Protein AF-A0A381FII9-F1 (afdb_monomer)

Secondary structure (DSSP, 8-state):
--TTT-TTTS-TT-----EEEEEEEEEETTEEEEEEEEE-----SSS------EEEEEEETTTEEEEEEEE----PPPPTT-----PPPHHHHHHHHHHPPPPBPGGG-

pLDDT: mean 72.33, std 15.03, range [46.91, 94.88]

Mean predicted aligned error: 9.49 Å

Solvent-accessible surface area (backbone atoms only — not comparable to full-atom values): 7030 Å² total; per-residue (Å²): 134,62,60,90,75,41,80,79,65,60,41,74,72,51,84,78,78,62,71,43,60,79,68,47,78,51,74,52,93,89,38,68,32,42,31,28,36,36,63,62,81,78,92,68,90,85,66,84,55,75,72,59,38,37,44,33,40,28,36,28,91,95,68,42,76,47,29,43,45,75,48,77,69,86,74,77,75,75,55,98,89,54,88,91,62,95,56,79,51,67,66,61,52,52,48,50,65,73,67,56,83,70,50,62,42,72,91,70,105

Structure (mmCIF, N/CA/C/O backbone):
data_AF-A0A381FII9-F1
#
_entry.id   AF-A0A381FII9-F1
#
loop_
_atom_site.group_PDB
_atom_site.id
_atom_site.type_symbol
_atom_site.label_atom_id
_atom_site.label_alt_id
_atom_site.label_comp_id
_atom_site.label_asym_id
_atom_site.label_entity_id
_atom_site.label_seq_id
_atom_site.pdbx_PDB_ins_code
_atom_site.Cartn_x
_atom_site.Cartn_y
_atom_site.Cartn_z
_atom_site.occupancy
_atom_site.B_iso_or_equiv
_atom_site.auth_seq_id
_atom_site.auth_comp_id
_atom_site.auth_asym_id
_atom_site.auth_atom_id
_atom_site.pdbx_PDB_model_num
ATOM 1 N N . MET A 1 1 ? 11.153 2.733 7.760 1.00 52.53 1 MET A N 1
ATOM 2 C CA . MET A 1 1 ? 12.253 2.950 6.793 1.00 52.53 1 MET A CA 1
ATOM 3 C C . MET A 1 1 ? 11.608 3.431 5.498 1.00 52.53 1 MET A C 1
ATOM 5 O O . MET A 1 1 ? 10.600 2.854 5.116 1.00 52.53 1 MET A O 1
ATOM 9 N N . ASP A 1 2 ? 12.081 4.518 4.888 1.00 61.81 2 ASP A N 1
ATOM 10 C CA . ASP A 1 2 ? 11.470 5.080 3.671 1.00 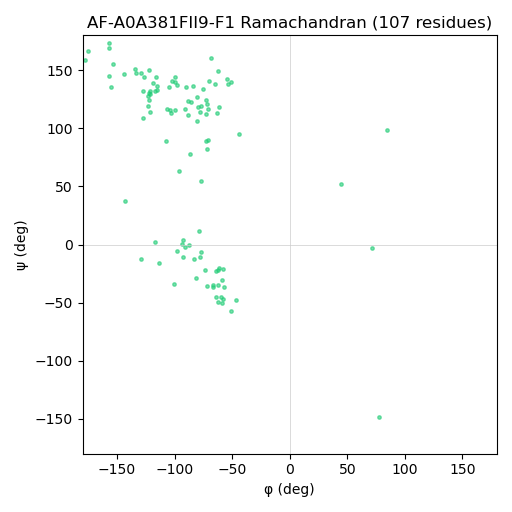61.81 2 ASP A CA 1
ATOM 11 C C . ASP A 1 2 ? 12.040 4.375 2.426 1.00 61.81 2 ASP A C 1
ATOM 13 O O . ASP A 1 2 ? 13.252 4.374 2.211 1.00 61.81 2 ASP A O 1
ATOM 17 N N . VAL A 1 3 ? 11.185 3.775 1.591 1.00 59.41 3 VAL A N 1
ATOM 18 C CA . VAL A 1 3 ? 11.612 3.115 0.338 1.00 59.41 3 VAL A CA 1
ATOM 19 C C . VAL A 1 3 ? 12.275 4.098 -0.635 1.00 59.41 3 VAL A C 1
ATOM 21 O O . VAL A 1 3 ? 13.072 3.708 -1.486 1.00 59.41 3 VAL A O 1
ATOM 24 N N . ARG A 1 4 ? 12.024 5.402 -0.468 1.00 61.72 4 ARG A N 1
ATOM 25 C CA . ARG A 1 4 ? 12.661 6.471 -1.235 1.00 61.72 4 ARG A CA 1
ATOM 26 C C . ARG A 1 4 ? 14.080 6.773 -0.780 1.00 61.72 4 ARG A C 1
ATOM 28 O O . ARG A 1 4 ? 14.720 7.557 -1.460 1.00 61.72 4 ARG A O 1
ATOM 35 N N . THR A 1 5 ? 14.618 6.209 0.300 1.00 61.72 5 THR A N 1
ATOM 36 C CA . THR A 1 5 ? 15.981 6.547 0.767 1.00 61.72 5 THR A CA 1
ATOM 37 C C . THR A 1 5 ? 16.986 5.399 0.665 1.00 61.72 5 THR A C 1
ATOM 39 O O . THR A 1 5 ? 18.186 5.660 0.661 1.00 61.72 5 THR A O 1
ATOM 42 N N . GLY A 1 6 ? 16.545 4.148 0.490 1.00 58.91 6 GLY A N 1
ATOM 43 C CA . GLY A 1 6 ? 17.443 2.998 0.316 1.00 58.91 6 GLY A CA 1
ATOM 44 C C . GLY A 1 6 ? 17.491 2.467 -1.121 1.00 58.91 6 GLY A C 1
ATOM 45 O O . GLY A 1 6 ? 16.501 1.952 -1.632 1.00 58.91 6 GLY A O 1
ATOM 46 N N . ASN A 1 7 ? 18.664 2.532 -1.763 1.00 53.78 7 ASN A N 1
ATOM 47 C CA . ASN A 1 7 ? 18.865 2.113 -3.162 1.00 53.78 7 ASN A CA 1
ATOM 48 C C . ASN A 1 7 ? 18.523 0.635 -3.440 1.00 53.78 7 ASN A C 1
ATOM 50 O O . ASN A 1 7 ? 18.077 0.316 -4.539 1.00 53.78 7 ASN A O 1
ATOM 54 N N . TYR A 1 8 ? 18.690 -0.258 -2.459 1.00 54.72 8 TYR A N 1
ATOM 55 C CA . TYR A 1 8 ? 18.369 -1.685 -2.609 1.00 54.72 8 TYR A CA 1
ATOM 56 C C . TYR A 1 8 ? 16.862 -1.986 -2.621 1.00 54.72 8 TYR A C 1
ATOM 58 O O . TYR A 1 8 ? 16.467 -3.011 -3.170 1.00 54.72 8 TYR A O 1
ATOM 66 N N . PHE A 1 9 ? 16.031 -1.096 -2.064 1.00 54.44 9 PHE A N 1
ATOM 67 C CA . PHE A 1 9 ? 14.582 -1.294 -1.920 1.00 54.44 9 PHE A CA 1
ATOM 68 C C . PHE A 1 9 ? 13.761 -0.721 -3.080 1.00 54.44 9 PHE A C 1
ATOM 70 O O . PHE A 1 9 ? 12.571 -0.993 -3.178 1.00 54.44 9 PHE A O 1
ATOM 77 N N . ARG A 1 10 ? 14.375 0.078 -3.964 1.00 57.06 10 ARG A N 1
ATOM 78 C CA . ARG A 1 10 ? 13.682 0.687 -5.114 1.00 57.06 10 ARG A CA 1
ATOM 79 C C . ARG A 1 10 ? 13.567 -0.243 -6.324 1.00 57.06 10 ARG A C 1
ATOM 81 O O . ARG A 1 10 ? 12.852 0.065 -7.276 1.00 57.06 10 ARG A O 1
ATOM 88 N N . ARG A 1 11 ? 14.302 -1.349 -6.309 1.00 58.25 11 ARG A N 1
ATOM 89 C CA . ARG A 1 11 ? 14.336 -2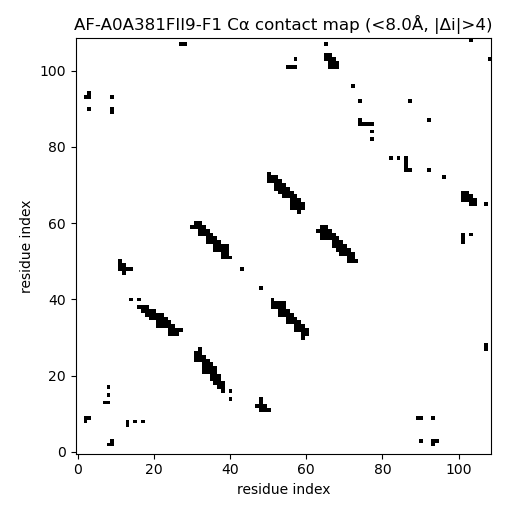.338 -7.381 1.00 58.25 11 ARG A CA 1
ATOM 90 C C . ARG A 1 11 ? 13.126 -3.258 -7.262 1.00 58.25 11 ARG A C 1
ATOM 92 O O . ARG A 1 11 ? 13.080 -4.081 -6.356 1.00 58.25 11 ARG A O 1
ATOM 99 N N . LEU A 1 12 ? 12.147 -3.089 -8.155 1.00 57.16 12 LEU A N 1
ATOM 100 C CA . LEU A 1 12 ? 10.933 -3.923 -8.208 1.00 57.16 12 LEU A CA 1
ATOM 101 C C . LEU A 1 12 ? 11.243 -5.401 -8.499 1.00 57.16 12 LEU A C 1
ATOM 103 O O . LEU A 1 12 ? 10.444 -6.270 -8.179 1.00 57.16 12 LEU A O 1
ATOM 107 N N . ASP A 1 13 ? 12.404 -5.670 -9.090 1.00 54.81 13 ASP A N 1
ATOM 108 C CA . ASP A 1 13 ? 12.960 -6.991 -9.374 1.00 54.81 13 ASP A CA 1
ATOM 109 C C . ASP A 1 13 ? 13.581 -7.675 -8.143 1.00 54.81 13 ASP A C 1
ATOM 111 O O . ASP A 1 13 ? 13.899 -8.861 -8.205 1.00 54.81 13 ASP A O 1
ATOM 115 N N . ASN A 1 14 ? 13.754 -6.958 -7.026 1.00 55.59 14 ASN A N 1
ATOM 116 C CA . ASN A 1 14 ? 14.378 -7.489 -5.821 1.00 55.59 14 ASN A CA 1
ATOM 117 C C . ASN A 1 14 ? 13.327 -7.903 -4.777 1.00 55.59 14 ASN A C 1
ATOM 119 O O . ASN A 1 14 ? 12.599 -7.075 -4.232 1.00 55.59 14 ASN A O 1
ATOM 123 N N . SER A 1 15 ? 13.277 -9.197 -4.470 1.00 47.84 15 SER A N 1
ATOM 124 C CA . SER A 1 15 ? 12.224 -9.876 -3.703 1.00 47.84 15 SER A CA 1
ATOM 125 C C . SER A 1 15 ? 12.292 -9.699 -2.180 1.00 47.84 15 SER A C 1
ATOM 127 O O . SER A 1 15 ? 11.561 -10.376 -1.453 1.00 47.84 15 SER A O 1
ATOM 129 N N . TYR A 1 16 ? 13.119 -8.783 -1.659 1.00 51.09 16 TYR A N 1
ATOM 130 C CA . TYR A 1 16 ? 13.126 -8.477 -0.227 1.00 51.09 16 TYR A CA 1
ATOM 131 C C . TYR A 1 16 ? 11.848 -7.727 0.152 1.00 51.09 16 TYR A C 1
ATOM 133 O O . TYR A 1 16 ? 11.769 -6.501 0.114 1.00 51.09 16 TYR A O 1
ATOM 141 N N . SER A 1 17 ? 10.842 -8.524 0.511 1.00 51.44 17 SER A N 1
ATOM 142 C CA . SER A 1 17 ? 9.498 -8.161 0.941 1.00 51.44 17 SER A CA 1
ATOM 143 C C . SER A 1 17 ? 9.509 -6.998 1.933 1.00 51.44 17 SER A C 1
ATOM 145 O O . SER A 1 17 ? 9.677 -7.185 3.141 1.00 51.44 17 SER A O 1
ATOM 147 N N . PHE A 1 18 ? 9.320 -5.788 1.414 1.00 57.19 18 PHE A N 1
ATOM 148 C CA . PHE A 1 18 ? 9.122 -4.598 2.222 1.00 57.19 18 PHE A CA 1
ATOM 149 C C . PHE A 1 18 ? 7.724 -4.667 2.832 1.00 57.19 18 PHE A C 1
ATOM 151 O O . PHE A 1 18 ? 6.721 -4.604 2.124 1.00 57.19 18 PHE A O 1
ATOM 158 N N . ARG A 1 19 ? 7.640 -4.830 4.151 1.00 54.03 19 ARG A N 1
ATOM 159 C CA . ARG A 1 19 ? 6.362 -4.855 4.867 1.00 54.03 19 ARG A CA 1
ATOM 160 C C . ARG A 1 19 ? 6.215 -3.562 5.650 1.00 54.03 19 ARG A C 1
ATOM 162 O O . ARG A 1 19 ? 6.639 -3.472 6.799 1.00 54.03 19 ARG A O 1
ATOM 169 N N . ASN A 1 20 ? 5.641 -2.541 5.022 1.00 61.06 20 ASN A N 1
ATOM 170 C CA . ASN A 1 20 ? 5.244 -1.329 5.731 1.00 61.06 20 ASN A CA 1
ATOM 171 C C . ASN A 1 20 ? 3.844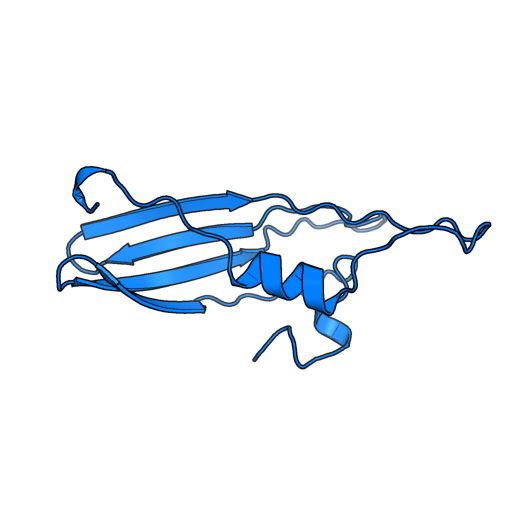 -1.517 6.287 1.00 61.06 20 ASN A C 1
ATOM 173 O O . ASN A 1 20 ? 2.873 -1.005 5.737 1.00 61.06 20 ASN A O 1
ATOM 177 N N . TYR A 1 21 ? 3.766 -2.251 7.398 1.00 67.50 21 TYR A N 1
ATOM 178 C CA . TYR A 1 21 ? 2.496 -2.505 8.057 1.00 67.50 21 TYR A CA 1
ATOM 179 C C . TYR A 1 21 ? 1.750 -1.187 8.292 1.00 67.50 21 TYR A C 1
ATOM 181 O O . TYR A 1 21 ? 0.707 -1.024 7.698 1.00 67.50 21 TYR A O 1
ATOM 189 N N . LEU A 1 22 ? 2.296 -0.182 8.985 1.00 80.56 22 LEU A N 1
ATOM 190 C CA . LEU A 1 22 ? 1.647 1.136 9.088 1.00 80.56 22 LEU A CA 1
ATOM 191 C C . LEU A 1 22 ? 2.321 2.164 8.172 1.00 80.56 22 LEU A C 1
ATOM 193 O O . LEU A 1 22 ? 3.465 2.552 8.409 1.00 80.56 22 LEU A O 1
ATOM 197 N N . SER A 1 23 ? 1.611 2.633 7.146 1.00 78.12 23 SER A N 1
ATOM 198 C CA . SER A 1 23 ? 2.158 3.568 6.160 1.00 78.12 23 SER A CA 1
ATOM 199 C C . SER A 1 23 ? 1.758 5.021 6.384 1.00 78.12 23 SER A C 1
ATOM 201 O O . SER A 1 23 ? 2.521 5.923 6.044 1.00 78.12 23 SER A O 1
ATOM 203 N N . LYS A 1 24 ? 0.544 5.269 6.888 1.00 85.69 24 LYS A N 1
ATOM 204 C CA . LYS A 1 24 ? 0.012 6.625 7.071 1.00 85.69 24 LYS A CA 1
ATOM 205 C C . LYS A 1 24 ? -1.083 6.646 8.130 1.00 85.69 24 LYS A C 1
A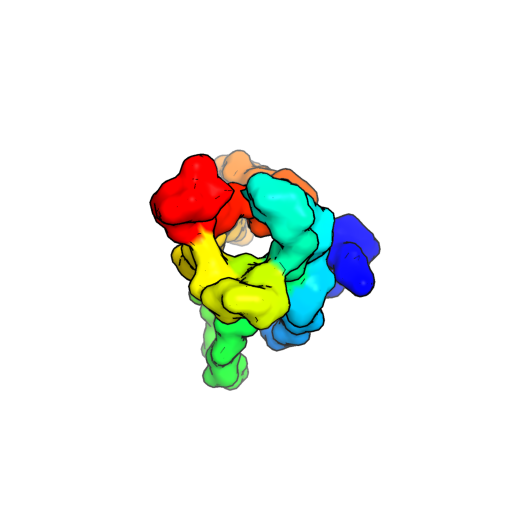TOM 207 O O . LYS A 1 24 ? -1.899 5.733 8.201 1.00 85.69 24 LYS A O 1
ATOM 212 N N . GLU A 1 25 ? -1.141 7.732 8.888 1.00 90.88 25 GLU A N 1
ATOM 213 C CA . GLU A 1 25 ? -2.259 8.048 9.777 1.00 90.88 25 GLU A CA 1
ATOM 214 C C . GLU A 1 25 ? -2.942 9.327 9.293 1.00 90.88 25 GLU A C 1
ATOM 216 O O . GLU A 1 25 ? -2.272 10.294 8.924 1.00 90.88 25 GLU A O 1
ATOM 221 N N . PHE A 1 26 ? -4.273 9.340 9.270 1.00 90.69 26 PHE A N 1
ATOM 222 C CA . PHE A 1 26 ? -5.049 10.532 8.923 1.00 90.69 26 PHE A CA 1
ATOM 223 C C . PHE A 1 26 ? -6.464 10.470 9.505 1.00 90.69 26 PHE A C 1
ATOM 225 O O . PHE A 1 26 ? -6.859 9.469 10.093 1.00 90.69 26 PHE A O 1
ATOM 232 N N . PHE A 1 27 ? -7.235 11.551 9.370 1.00 91.19 27 PHE A N 1
ATOM 233 C CA . PHE A 1 27 ? -8.597 11.624 9.899 1.00 91.19 27 PHE A CA 1
ATOM 234 C C . PHE A 1 27 ? -9.653 11.500 8.797 1.00 91.19 27 PHE A C 1
ATOM 236 O O . PHE A 1 27 ? -9.572 12.180 7.776 1.00 91.19 27 PHE A O 1
ATOM 243 N N . ILE A 1 28 ? -10.687 10.691 9.047 1.00 89.44 28 ILE A N 1
ATOM 244 C CA . ILE A 1 28 ? -11.910 10.603 8.234 1.00 89.44 28 ILE A CA 1
ATOM 245 C C . ILE A 1 28 ? -13.106 10.935 9.119 1.00 89.44 28 ILE A C 1
ATOM 247 O O . ILE A 1 28 ? -13.428 10.189 10.048 1.00 89.44 28 ILE A O 1
ATOM 251 N N . LYS A 1 29 ? -13.782 12.058 8.837 1.00 85.56 29 LYS A N 1
ATOM 252 C CA . LYS A 1 29 ? -14.971 12.521 9.58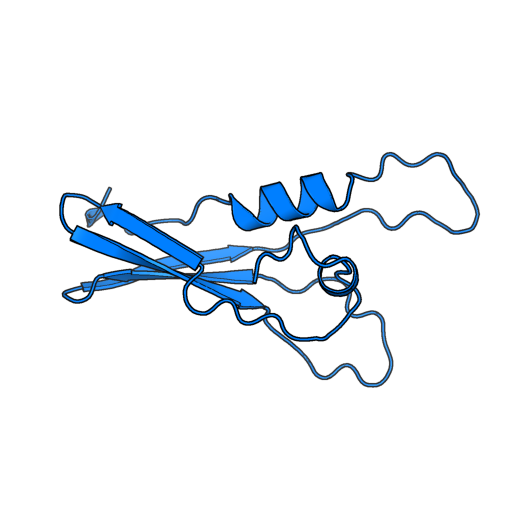1 1.00 85.56 29 LYS A CA 1
ATOM 253 C C . LYS A 1 29 ? -14.788 12.401 11.108 1.00 85.56 29 LYS A C 1
ATOM 255 O O . LYS A 1 29 ? -15.606 11.790 11.789 1.00 85.56 29 LYS A O 1
ATOM 260 N N . LYS A 1 30 ? -13.678 12.951 11.624 1.00 88.50 30 LYS A N 1
ATOM 261 C CA . LYS A 1 30 ? -13.233 12.927 13.040 1.00 88.50 30 LYS A CA 1
ATOM 262 C C . LYS A 1 30 ? -12.724 11.585 13.589 1.00 88.50 30 LYS A C 1
ATOM 264 O O . LYS A 1 30 ? -12.251 11.553 14.717 1.00 88.50 30 LYS A O 1
ATOM 269 N N . ASN A 1 31 ? -12.756 10.504 12.816 1.00 91.38 31 ASN A N 1
ATOM 270 C CA . ASN A 1 31 ? -12.181 9.222 13.225 1.00 91.38 31 ASN A CA 1
ATOM 271 C C . ASN A 1 31 ? -10.726 9.151 12.784 1.00 91.38 31 ASN A C 1
ATOM 273 O O . ASN A 1 31 ? -10.419 9.485 11.637 1.00 91.38 31 ASN A O 1
ATOM 277 N N . LYS A 1 32 ? -9.846 8.685 13.669 1.00 94.88 32 LYS A N 1
ATOM 278 C CA . LYS A 1 32 ? -8.468 8.377 13.301 1.00 94.88 32 LYS A CA 1
ATOM 279 C C . LYS A 1 32 ? -8.455 7.093 12.466 1.00 94.88 32 LYS A C 1
ATOM 281 O O . LYS A 1 32 ? -8.999 6.073 12.885 1.00 94.88 32 LYS A O 1
ATOM 286 N N . ALA A 1 33 ? -7.878 7.179 11.277 1.00 93.38 33 ALA A N 1
ATOM 287 C CA . ALA A 1 33 ? -7.765 6.100 10.315 1.00 93.38 33 ALA A CA 1
ATOM 288 C C . ALA A 1 33 ? -6.291 5.758 10.088 1.00 93.38 33 ALA A C 1
ATOM 290 O O . ALA A 1 33 ? -5.417 6.632 10.078 1.00 93.38 33 ALA A O 1
ATOM 291 N N . TYR A 1 34 ? -6.039 4.471 9.896 1.00 92.44 34 TYR A N 1
ATOM 292 C CA . TYR A 1 34 ? -4.712 3.890 9.795 1.00 92.44 34 TYR A CA 1
ATOM 293 C C . TYR A 1 34 ? -4.608 3.169 8.463 1.00 92.44 34 TYR A C 1
ATOM 295 O O . TYR A 1 34 ? -5.394 2.266 8.174 1.00 92.44 34 TYR A O 1
ATOM 303 N N . GLN A 1 35 ? -3.671 3.608 7.638 1.00 89.19 35 GLN A N 1
ATOM 304 C CA . GLN A 1 35 ? -3.406 3.027 6.337 1.00 89.19 35 GLN A CA 1
ATOM 305 C C . GLN A 1 35 ? -2.236 2.068 6.431 1.00 89.19 35 GLN A C 1
ATOM 307 O O . GLN A 1 35 ? -1.198 2.389 7.014 1.00 89.19 35 GLN A O 1
ATOM 312 N N . PHE A 1 36 ? -2.403 0.934 5.778 1.00 86.38 36 PHE A N 1
ATOM 313 C CA . PHE A 1 36 ? -1.437 -0.137 5.728 1.00 86.38 36 PHE A CA 1
ATOM 314 C C . PHE A 1 36 ? -1.210 -0.523 4.277 1.00 86.38 36 PHE A C 1
ATOM 316 O O . PHE A 1 36 ? -2.140 -0.451 3.466 1.00 86.38 36 PHE A O 1
ATOM 323 N N . TRP A 1 37 ? 0.007 -0.952 3.949 1.00 82.50 37 TRP A N 1
ATOM 324 C CA . TRP A 1 37 ? 0.236 -1.625 2.681 1.00 82.50 37 TRP A CA 1
ATOM 325 C C . TRP A 1 37 ? 1.266 -2.741 2.775 1.00 82.50 37 TRP A C 1
ATOM 327 O O . TRP A 1 37 ? 2.237 -2.672 3.526 1.00 82.50 37 TRP A O 1
ATOM 337 N N . THR A 1 38 ? 1.060 -3.783 1.981 1.00 73.69 38 THR A N 1
ATOM 338 C CA . THR A 1 38 ? 2.014 -4.880 1.843 1.00 73.69 38 THR A CA 1
ATOM 339 C C . THR A 1 38 ? 2.214 -5.212 0.375 1.00 73.69 38 THR A C 1
ATOM 341 O O . THR A 1 38 ? 1.305 -5.076 -0.440 1.00 73.69 38 THR A O 1
ATOM 344 N N . PHE A 1 39 ? 3.426 -5.641 0.040 1.00 69.69 39 PHE A N 1
ATOM 345 C CA . PHE A 1 39 ? 3.653 -6.331 -1.219 1.00 69.69 39 PHE A CA 1
ATOM 346 C C . PHE A 1 39 ? 3.109 -7.750 -1.116 1.00 69.69 39 PHE A C 1
ATOM 348 O O . PHE A 1 39 ? 3.394 -8.448 -0.138 1.00 69.69 39 PHE A O 1
ATOM 355 N N . ASP A 1 40 ? 2.375 -8.175 -2.138 1.00 60.22 40 ASP A N 1
ATOM 356 C CA . ASP A 1 40 ? 2.051 -9.582 -2.330 1.00 60.22 40 ASP A CA 1
ATOM 357 C C . ASP A 1 40 ? 3.277 -10.298 -2.928 1.00 60.22 40 ASP A C 1
ATOM 359 O O . ASP A 1 40 ? 3.728 -9.996 -4.035 1.00 60.22 40 ASP A O 1
ATOM 363 N N . GLY A 1 41 ? 3.878 -11.222 -2.180 1.00 54.34 41 GLY 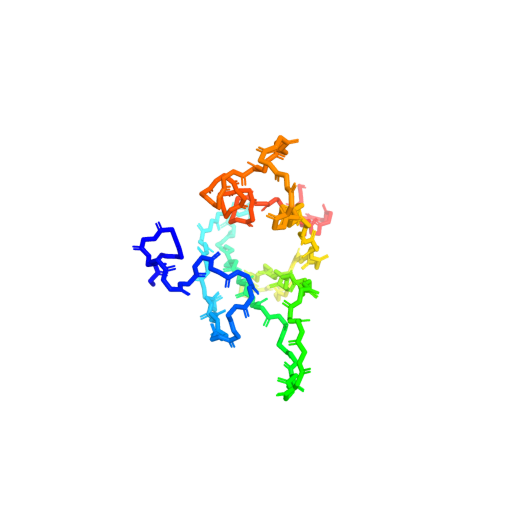A N 1
ATOM 364 C CA . GLY A 1 41 ? 5.096 -11.929 -2.583 1.00 54.34 41 GLY A CA 1
ATOM 365 C C . GLY A 1 41 ? 4.789 -13.338 -3.082 1.00 54.34 41 GLY A C 1
ATOM 366 O O . GLY A 1 41 ? 3.976 -14.031 -2.486 1.00 54.34 41 GLY A O 1
ATOM 367 N N . TRP A 1 42 ? 5.471 -13.809 -4.134 1.00 50.16 42 TRP A N 1
ATOM 368 C CA . TRP A 1 42 ? 5.502 -15.244 -4.459 1.00 50.16 42 TRP A CA 1
ATOM 369 C C . TRP A 1 42 ? 6.942 -15.723 -4.475 1.00 50.16 42 TRP A C 1
ATOM 371 O O . TRP A 1 42 ? 7.868 -14.991 -4.818 1.00 50.16 42 TRP A O 1
ATOM 381 N N . TRP A 1 43 ? 7.077 -16.995 -4.133 1.00 48.25 43 TRP A N 1
ATOM 382 C CA . TRP A 1 43 ? 8.298 -17.772 -4.202 1.00 48.25 43 TRP A CA 1
ATOM 383 C C . TRP A 1 43 ? 8.645 -18.062 -5.666 1.00 48.25 43 TRP A C 1
ATOM 385 O O . TRP A 1 43 ? 8.310 -19.119 -6.192 1.00 48.25 43 TRP A O 1
ATOM 395 N N . ALA A 1 44 ? 9.276 -17.110 -6.351 1.00 51.12 44 ALA A N 1
ATOM 396 C CA . ALA A 1 44 ? 9.914 -17.382 -7.633 1.00 51.12 44 ALA A CA 1
ATOM 397 C C . ALA A 1 44 ? 11.353 -17.839 -7.366 1.00 51.12 44 ALA A C 1
ATOM 399 O O . ALA A 1 44 ? 12.167 -17.057 -6.882 1.00 51.12 44 ALA A O 1
ATOM 400 N N . ILE A 1 45 ? 11.642 -19.112 -7.642 1.00 50.03 45 ILE A N 1
ATOM 401 C CA . ILE A 1 45 ? 12.989 -19.683 -7.497 1.00 50.03 45 ILE A CA 1
ATOM 402 C C . ILE A 1 45 ? 13.856 -19.343 -8.729 1.00 50.03 45 ILE A C 1
ATOM 404 O O . ILE A 1 45 ? 15.046 -19.113 -8.561 1.00 50.03 45 ILE A O 1
ATOM 408 N N . ASP A 1 46 ? 13.259 -19.170 -9.925 1.00 47.09 46 ASP A N 1
ATOM 409 C CA . ASP A 1 46 ? 14.005 -19.105 -11.201 1.00 47.09 46 ASP A CA 1
ATOM 410 C C . ASP A 1 46 ? 13.453 -18.105 -12.254 1.00 47.09 46 ASP A C 1
ATOM 412 O O . ASP A 1 46 ? 13.446 -18.397 -13.451 1.00 47.09 46 ASP A O 1
ATOM 416 N N . GLY A 1 47 ? 12.944 -16.923 -11.877 1.00 49.28 47 GLY A N 1
ATOM 417 C CA . GLY A 1 47 ? 12.344 -16.018 -12.875 1.00 49.28 47 GLY A CA 1
ATOM 418 C C . GLY A 1 47 ? 12.276 -14.536 -12.520 1.00 49.28 47 GLY A C 1
ATOM 419 O O . GLY A 1 47 ? 12.501 -14.131 -11.381 1.00 49.28 47 GLY A O 1
ATOM 420 N N . TYR A 1 48 ? 11.939 -13.720 -13.527 1.00 46.91 48 TYR A N 1
ATOM 421 C CA . TYR A 1 48 ? 11.673 -12.291 -13.368 1.00 46.91 48 TYR A CA 1
ATOM 422 C C . TYR A 1 48 ? 10.448 -12.082 -12.471 1.00 46.91 48 TYR A C 1
ATOM 424 O O . TYR A 1 48 ? 9.324 -12.390 -12.861 1.00 46.91 48 TYR A O 1
ATOM 432 N N . SER A 1 49 ? 10.664 -11.521 -11.281 1.00 51.94 49 SER A N 1
ATOM 433 C CA . SER A 1 49 ? 9.599 -11.060 -10.384 1.00 51.94 49 SER A CA 1
ATOM 434 C C . SER A 1 49 ? 9.038 -9.720 -10.874 1.00 51.94 49 SER A C 1
ATOM 436 O O . SER A 1 49 ? 9.055 -8.719 -10.164 1.00 51.94 49 SER A O 1
ATOM 438 N N . GLU A 1 50 ? 8.600 -9.665 -12.130 1.00 49.47 50 GLU A N 1
ATOM 439 C CA . GLU A 1 50 ? 8.013 -8.462 -12.706 1.00 49.47 50 GLU A CA 1
ATOM 440 C C . GLU A 1 50 ? 6.497 -8.518 -12.485 1.00 49.47 50 GLU A C 1
ATOM 442 O O . GLU A 1 50 ? 5.810 -9.400 -12.993 1.00 49.47 50 GLU A O 1
ATOM 447 N N . HIS A 1 51 ? 6.010 -7.551 -11.701 1.00 54.38 51 HIS A N 1
ATOM 448 C CA . HIS A 1 51 ? 4.607 -7.263 -11.375 1.00 54.38 51 HIS A CA 1
ATOM 449 C C . HIS A 1 51 ? 4.004 -8.065 -10.217 1.00 54.38 51 HIS A C 1
ATOM 451 O O . HIS A 1 51 ? 3.447 -9.149 -10.390 1.00 54.38 51 HIS A O 1
ATOM 457 N N . ARG A 1 52 ? 3.972 -7.433 -9.038 1.00 62.72 52 ARG A N 1
ATOM 458 C CA . ARG A 1 52 ? 2.955 -7.722 -8.024 1.00 62.72 52 ARG A CA 1
ATOM 459 C C . ARG A 1 52 ? 2.244 -6.471 -7.577 1.00 62.72 52 ARG A C 1
ATOM 461 O O . ARG A 1 52 ? 2.842 -5.397 -7.511 1.00 62.72 52 ARG A O 1
ATOM 468 N N . GLY A 1 53 ? 0.954 -6.661 -7.321 1.00 62.34 53 GLY A N 1
ATOM 469 C CA . GLY A 1 53 ? 0.094 -5.626 -6.803 1.00 62.34 53 GLY A CA 1
ATOM 470 C C . GLY A 1 53 ? 0.464 -5.258 -5.371 1.00 62.34 53 GLY A C 1
ATOM 471 O O . GLY A 1 53 ? 1.160 -5.997 -4.667 1.00 62.34 53 GLY A O 1
ATOM 472 N N . ILE A 1 54 ? 0.021 -4.082 -4.958 1.00 74.31 54 ILE A N 1
ATOM 473 C CA . ILE A 1 54 ? 0.156 -3.610 -3.586 1.00 74.31 54 ILE A CA 1
ATOM 474 C C . ILE A 1 54 ? -1.208 -3.737 -2.936 1.00 74.31 54 ILE A C 1
ATOM 476 O O . ILE A 1 54 ? -2.144 -3.045 -3.337 1.00 74.31 54 ILE A O 1
ATOM 480 N N . ASP A 1 55 ? -1.298 -4.592 -1.922 1.00 76.94 55 ASP A N 1
ATOM 481 C CA . ASP A 1 55 ? -2.447 -4.623 -1.033 1.00 76.94 55 ASP A CA 1
ATOM 482 C C . ASP A 1 55 ? -2.402 -3.375 -0.168 1.00 76.94 55 ASP A C 1
ATOM 484 O O . ASP A 1 55 ? -1.474 -3.193 0.624 1.00 76.94 55 ASP A O 1
ATOM 488 N N . ARG A 1 56 ? -3.407 -2.516 -0.299 1.00 86.31 56 ARG A N 1
ATOM 489 C CA . ARG A 1 56 ? -3.608 -1.374 0.587 1.00 86.31 56 ARG A CA 1
ATOM 490 C C . ARG A 1 56 ? -4.899 -1.563 1.344 1.00 86.31 56 ARG A C 1
ATOM 492 O O . ARG A 1 56 ? -5.934 -1.850 0.749 1.00 86.31 56 ARG A O 1
ATOM 499 N N . PHE A 1 57 ? -4.861 -1.342 2.649 1.00 89.19 57 PHE A N 1
ATOM 500 C CA . PHE A 1 57 ? -6.063 -1.348 3.467 1.00 89.19 57 PHE A CA 1
ATOM 501 C C . PHE A 1 57 ? -6.087 -0.168 4.421 1.00 89.19 57 PHE A C 1
ATOM 503 O O . PHE A 1 57 ? -5.059 0.365 4.843 1.00 89.19 57 PHE A O 1
ATOM 510 N N . LEU A 1 58 ? -7.304 0.250 4.737 1.00 91.50 58 LEU A N 1
ATOM 511 C CA . LEU A 1 58 ? -7.585 1.349 5.632 1.00 91.50 58 LEU A CA 1
ATOM 512 C C . LEU A 1 58 ? -8.456 0.850 6.774 1.00 91.50 58 LEU A C 1
ATOM 514 O O . LEU A 1 58 ? -9.535 0.308 6.547 1.00 91.50 58 LEU A O 1
ATOM 518 N N . TYR A 1 59 ? -7.990 1.061 7.997 1.00 93.06 59 TYR A N 1
ATOM 519 C CA . TYR A 1 59 ? -8.636 0.589 9.212 1.00 93.06 59 TYR A CA 1
ATOM 520 C C . TYR A 1 59 ? -9.032 1.758 10.113 1.00 93.06 59 TYR A C 1
ATOM 522 O O . TYR A 1 59 ? -8.270 2.711 10.290 1.00 93.06 59 TYR A O 1
ATOM 530 N N . ILE A 1 60 ? -10.217 1.662 10.711 1.00 94.62 60 ILE A N 1
ATOM 531 C CA . ILE A 1 60 ? -10.672 2.532 11.798 1.00 94.62 60 ILE A CA 1
ATOM 532 C C . ILE A 1 60 ? -11.038 1.624 12.984 1.00 94.62 60 ILE A C 1
ATOM 534 O O . ILE A 1 60 ? -11.845 0.716 12.780 1.00 94.62 60 ILE A O 1
ATOM 538 N N . PRO A 1 61 ? -10.517 1.866 14.207 1.00 93.69 61 PRO A N 1
ATOM 539 C CA . PRO A 1 61 ? -10.703 0.977 15.360 1.00 93.69 61 PRO A CA 1
ATOM 540 C C . PRO A 1 61 ? -12.140 0.505 15.600 1.00 93.69 61 PRO A C 1
ATOM 542 O O . PRO A 1 61 ? -12.378 -0.692 15.711 1.00 93.69 61 PRO A O 1
ATOM 545 N N . ASP A 1 62 ? -13.102 1.425 15.575 1.00 92.88 62 ASP A N 1
ATOM 546 C CA . ASP A 1 62 ? -14.501 1.115 15.898 1.00 92.88 62 ASP A CA 1
ATOM 547 C C . ASP A 1 62 ? -15.325 0.630 14.691 1.00 92.88 62 ASP A C 1
ATOM 549 O O . ASP A 1 62 ? -16.526 0.399 14.809 1.00 92.88 62 ASP A O 1
ATOM 553 N N . LYS A 1 63 ? -14.716 0.538 13.500 1.00 92.69 63 LYS A N 1
ATOM 554 C CA . LYS A 1 63 ? -15.418 0.237 12.234 1.00 92.69 63 LYS A CA 1
ATOM 555 C C . LYS A 1 63 ? -14.794 -0.901 11.430 1.00 92.69 63 LYS A C 1
ATOM 557 O O . LYS A 1 63 ? -15.414 -1.370 10.482 1.00 92.69 63 LYS A O 1
ATOM 562 N N . GLY A 1 64 ? -13.588 -1.343 11.775 1.00 92.44 64 GLY A N 1
ATOM 563 C CA . GLY A 1 64 ? -12.872 -2.359 11.011 1.00 92.44 64 GLY A CA 1
ATOM 564 C C . GLY A 1 64 ? -12.226 -1.803 9.739 1.00 92.44 64 GLY A C 1
ATOM 565 O O . GLY A 1 64 ? -11.773 -0.655 9.700 1.00 92.44 64 GLY A O 1
ATOM 566 N N . ILE A 1 65 ? -12.140 -2.643 8.703 1.00 92.19 65 ILE A N 1
ATOM 567 C CA . ILE A 1 65 ? -11.596 -2.265 7.392 1.00 92.19 65 ILE A CA 1
ATOM 568 C C . ILE A 1 65 ? -12.650 -1.447 6.646 1.00 92.19 65 ILE A C 1
ATOM 570 O O . ILE A 1 65 ? -13.747 -1.919 6.368 1.00 92.19 65 ILE A O 1
ATOM 574 N N . VAL A 1 66 ? -12.299 -0.210 6.316 1.00 93.31 66 VAL A N 1
ATOM 575 C CA . VAL A 1 66 ? -13.204 0.803 5.755 1.00 93.31 66 VAL A CA 1
ATOM 576 C C . VAL A 1 66 ? -12.820 1.246 4.346 1.00 93.31 66 VAL A C 1
ATOM 578 O O . VAL A 1 66 ? -13.424 2.151 3.769 1.00 93.31 66 VAL A O 1
ATOM 581 N N . GLY A 1 67 ? -11.776 0.645 3.796 1.00 91.12 67 GLY A N 1
ATOM 582 C CA . GLY A 1 67 ? -11.276 0.946 2.472 1.00 91.12 67 GLY A CA 1
ATOM 583 C C . GLY A 1 67 ? -10.108 0.048 2.130 1.00 91.12 67 GLY A C 1
ATOM 584 O O . GLY A 1 67 ? -9.443 -0.502 3.011 1.00 91.12 67 GLY A O 1
ATOM 585 N N . GLY A 1 68 ? -9.859 -0.078 0.840 1.00 89.06 68 GLY A N 1
ATOM 586 C CA . GLY A 1 68 ? -8.739 -0.840 0.339 1.00 89.06 68 GLY A CA 1
ATOM 587 C C . GLY A 1 68 ? -8.610 -0.723 -1.165 1.00 89.06 68 GLY A C 1
ATOM 588 O O . GLY A 1 68 ? -9.507 -0.223 -1.848 1.00 89.06 68 GLY A O 1
ATOM 589 N N . SER A 1 69 ? -7.464 -1.154 -1.658 1.00 86.62 69 SER A N 1
ATOM 590 C CA . SER A 1 69 ? -7.176 -1.255 -3.079 1.00 86.62 69 SER A CA 1
ATOM 591 C C . SER A 1 69 ? -6.122 -2.330 -3.313 1.00 86.62 69 SER A C 1
ATOM 593 O O . SER A 1 69 ? -5.347 -2.665 -2.415 1.00 86.62 69 SER A O 1
ATOM 595 N N . TYR A 1 70 ? -6.135 -2.885 -4.520 1.00 84.75 70 TYR A N 1
ATOM 596 C CA . TYR A 1 70 ? -5.098 -3.780 -5.006 1.00 84.75 70 TYR A CA 1
ATOM 597 C C . TYR A 1 70 ? -4.618 -3.238 -6.343 1.00 84.75 70 TYR A C 1
ATOM 599 O O . TYR A 1 70 ? -5.359 -3.254 -7.327 1.00 84.75 70 TYR A O 1
ATOM 607 N N . ASP A 1 71 ? -3.404 -2.699 -6.351 1.00 78.81 71 ASP A N 1
ATOM 608 C CA . ASP A 1 71 ? -2.942 -1.845 -7.443 1.00 78.81 71 ASP A CA 1
ATOM 609 C C . ASP A 1 71 ? -1.694 -2.415 -8.103 1.00 78.81 71 ASP A C 1
ATOM 611 O O . ASP A 1 71 ? -0.714 -2.714 -7.421 1.00 78.81 71 ASP A O 1
ATOM 615 N N . PHE A 1 72 ? -1.712 -2.519 -9.432 1.00 77.12 72 PHE A N 1
ATOM 616 C CA . PHE A 1 72 ? -0.584 -2.990 -10.234 1.00 77.12 72 PHE A CA 1
ATOM 617 C C . PHE A 1 72 ? 0.181 -1.821 -10.844 1.00 77.12 72 PHE A C 1
ATOM 619 O O . PHE A 1 72 ? -0.412 -0.882 -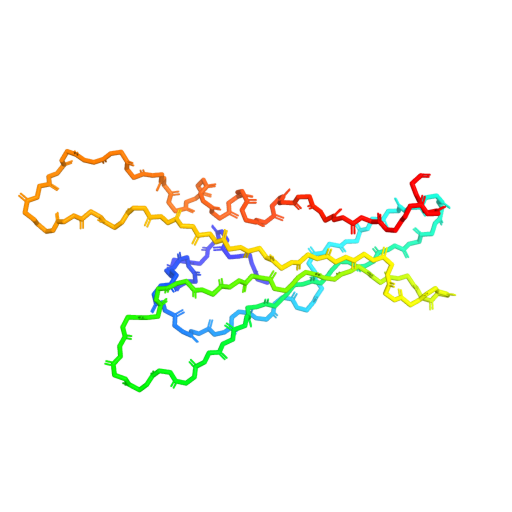11.373 1.00 77.12 72 PHE A O 1
ATOM 626 N N . TYR A 1 73 ? 1.508 -1.930 -10.848 1.00 75.50 73 TYR A N 1
ATOM 627 C CA . TYR A 1 73 ? 2.390 -0.924 -11.425 1.00 75.50 73 TYR A CA 1
ATOM 628 C C . TYR A 1 73 ? 3.253 -1.536 -12.523 1.00 75.50 73 TYR A C 1
ATOM 630 O O . TYR A 1 73 ? 3.878 -2.588 -12.351 1.00 75.50 73 TYR A O 1
ATOM 638 N N . PHE A 1 74 ? 3.298 -0.846 -13.660 1.00 71.94 74 PHE A N 1
ATOM 639 C CA . PHE A 1 74 ? 4.094 -1.233 -14.816 1.00 71.94 74 PHE A CA 1
ATOM 640 C C . PHE A 1 74 ? 5.142 -0.160 -15.077 1.00 71.94 74 PHE A C 1
ATOM 642 O O . PHE A 1 74 ? 4.837 1.031 -15.135 1.00 71.94 74 PHE A O 1
ATOM 649 N N . LYS A 1 75 ? 6.385 -0.594 -15.263 1.00 71.62 75 LYS A N 1
ATOM 650 C CA . LYS A 1 75 ? 7.472 0.242 -15.757 1.00 71.62 75 LYS A CA 1
ATOM 651 C C . LYS A 1 75 ? 8.016 -0.415 -17.011 1.00 71.62 75 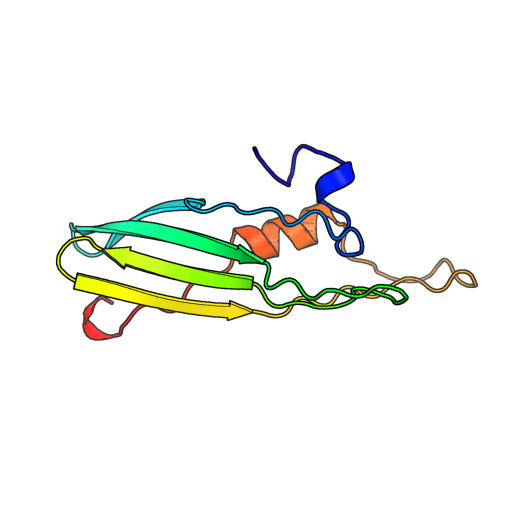LYS A C 1
ATOM 653 O O . LYS A 1 75 ? 8.317 -1.605 -16.995 1.00 71.62 75 LYS A O 1
ATOM 658 N N . LEU A 1 76 ? 8.164 0.359 -18.083 1.00 70.81 76 LEU A N 1
ATOM 659 C CA . LEU A 1 76 ? 8.847 -0.127 -19.273 1.00 70.81 76 LEU A CA 1
ATOM 660 C C . LEU A 1 76 ? 10.297 -0.471 -18.908 1.00 70.81 76 LEU A C 1
ATOM 662 O O . LEU A 1 76 ? 11.060 0.404 -18.491 1.00 70.81 76 LEU A O 1
ATOM 666 N N . LYS A 1 77 ? 10.669 -1.741 -19.068 1.00 66.56 77 LYS A N 1
ATOM 667 C CA . LYS A 1 77 ? 12.052 -2.190 -18.939 1.00 66.56 77 LYS A CA 1
ATOM 668 C C . LYS A 1 77 ? 12.794 -1.869 -20.240 1.00 66.56 77 LYS A C 1
ATOM 670 O O . LYS A 1 77 ? 12.394 -2.377 -21.291 1.00 66.56 77 LYS A O 1
ATOM 675 N N . PRO A 1 78 ? 13.840 -1.026 -20.212 1.00 62.41 78 PRO A N 1
ATOM 676 C CA . PRO A 1 78 ? 14.577 -0.704 -21.424 1.00 62.41 78 PRO A CA 1
ATOM 677 C C . PRO A 1 78 ? 15.271 -1.963 -21.954 1.00 62.41 78 PRO A C 1
ATOM 679 O O . PRO A 1 78 ? 15.816 -2.764 -21.189 1.00 62.41 78 PRO A O 1
ATOM 682 N N . LYS A 1 79 ? 15.228 -2.159 -23.276 1.00 64.69 79 LYS A N 1
ATOM 683 C CA . LYS A 1 79 ? 15.974 -3.242 -23.923 1.00 64.69 79 LYS A CA 1
ATOM 684 C C . LYS A 1 79 ? 17.463 -2.918 -23.863 1.00 64.69 79 LYS A C 1
ATOM 686 O O . LYS A 1 79 ? 17.857 -1.791 -24.131 1.00 64.69 79 LYS A O 1
ATOM 691 N N . ILE A 1 80 ? 18.293 -3.933 -23.622 1.00 62.72 80 ILE A N 1
ATOM 692 C CA . ILE A 1 80 ? 19.764 -3.809 -23.605 1.00 62.72 80 ILE A CA 1
ATOM 693 C C . ILE A 1 80 ? 20.302 -3.263 -24.951 1.00 62.72 80 ILE A C 1
ATOM 695 O O . ILE A 1 80 ? 21.390 -2.707 -25.011 1.00 62.72 80 ILE A O 1
ATOM 699 N N . SER A 1 81 ? 19.524 -3.388 -26.033 1.00 57.44 81 SER A N 1
ATOM 700 C CA . SER A 1 81 ? 19.900 -3.022 -27.401 1.00 57.44 81 SER A CA 1
ATOM 701 C C . SER A 1 81 ? 19.509 -1.605 -27.852 1.00 57.44 81 SER A C 1
ATOM 703 O O . SER A 1 81 ? 19.733 -1.285 -29.016 1.00 57.44 81 SER A O 1
ATOM 705 N N . SER A 1 82 ? 18.869 -0.773 -27.020 1.00 59.62 82 SER A N 1
ATOM 706 C CA . SER A 1 82 ? 18.525 0.609 -27.399 1.00 59.62 82 SER A CA 1
ATOM 707 C C . SER A 1 82 ? 18.381 1.524 -26.180 1.00 59.62 82 SER A C 1
ATOM 709 O O . SER A 1 82 ? 17.736 1.161 -25.198 1.00 59.62 82 SER A O 1
ATOM 711 N N . ASN A 1 83 ? 18.965 2.723 -26.274 1.00 54.97 83 ASN A N 1
ATOM 712 C CA . ASN A 1 83 ? 18.938 3.758 -25.235 1.00 54.97 83 ASN A CA 1
ATOM 713 C C . ASN A 1 83 ? 17.759 4.744 -25.374 1.00 54.97 83 ASN A C 1
ATOM 715 O O . ASN A 1 83 ? 17.592 5.600 -24.508 1.00 54.97 83 ASN A O 1
ATOM 719 N N . ASP A 1 84 ? 16.924 4.616 -26.412 1.00 53.91 84 ASP A N 1
ATOM 720 C CA . ASP A 1 84 ? 15.847 5.572 -26.716 1.00 53.91 84 ASP A CA 1
ATOM 721 C C . ASP A 1 84 ? 14.493 5.118 -26.156 1.00 53.91 84 ASP A C 1
ATOM 723 O O . ASP A 1 84 ? 13.532 4.865 -26.886 1.00 53.91 84 ASP A O 1
ATOM 727 N N . TYR A 1 85 ? 14.399 5.018 -24.829 1.00 61.56 85 TYR A N 1
ATOM 728 C CA . TYR A 1 85 ? 13.126 4.790 -24.146 1.00 61.56 85 TYR A CA 1
ATOM 729 C C . TYR A 1 85 ? 12.892 5.821 -23.047 1.00 61.56 85 TYR A C 1
ATOM 731 O O . TYR A 1 85 ? 13.734 6.037 -22.176 1.00 61.56 85 TYR A O 1
ATOM 739 N N . PHE A 1 86 ? 11.690 6.399 -23.032 1.00 55.88 86 PHE A N 1
ATOM 740 C CA . PHE A 1 86 ? 11.203 7.169 -21.893 1.00 55.88 86 PHE A CA 1
ATOM 741 C C . PHE A 1 86 ? 10.848 6.213 -20.754 1.00 55.88 86 PHE A C 1
ATOM 743 O O . PHE A 1 86 ? 9.722 5.734 -20.633 1.00 55.88 86 PHE A O 1
ATOM 750 N N . THR A 1 87 ? 11.826 5.914 -19.907 1.00 67.19 87 THR A N 1
ATOM 751 C CA . THR A 1 87 ? 11.566 5.242 -18.637 1.00 67.19 87 THR A CA 1
ATOM 752 C C . THR A 1 87 ? 11.281 6.296 -17.578 1.00 67.19 87 THR A C 1
ATOM 754 O O . THR A 1 87 ? 12.119 7.165 -17.333 1.00 67.19 87 THR A O 1
ATOM 757 N N . VAL A 1 88 ? 10.125 6.211 -16.914 1.00 72.62 88 VAL A N 1
ATOM 758 C CA . VAL A 1 88 ? 9.886 6.971 -15.678 1.00 72.62 88 VAL A CA 1
ATOM 759 C C . VAL A 1 88 ? 11.018 6.674 -14.688 1.00 72.62 88 VAL A C 1
ATOM 761 O O . VAL A 1 88 ? 11.474 5.529 -14.585 1.00 72.62 88 VAL A O 1
ATOM 764 N N . SER A 1 89 ? 11.519 7.692 -13.987 1.00 76.88 89 SER A N 1
ATOM 765 C CA . SER A 1 89 ? 12.544 7.462 -12.969 1.00 76.88 89 SER A CA 1
ATOM 766 C C . SER A 1 89 ? 11.980 6.573 -11.859 1.00 76.88 89 SER A C 1
ATOM 768 O O . SER A 1 89 ? 10.787 6.636 -11.554 1.00 76.88 89 SER A O 1
ATOM 770 N N . ASP A 1 90 ? 12.828 5.764 -11.219 1.00 72.81 90 ASP A N 1
ATOM 771 C CA . ASP A 1 90 ? 12.379 4.947 -10.081 1.00 72.81 90 ASP A CA 1
ATOM 772 C C . ASP A 1 90 ? 11.776 5.826 -8.985 1.00 72.81 90 ASP A C 1
ATOM 774 O O . ASP A 1 90 ? 10.778 5.463 -8.379 1.00 72.81 90 ASP A O 1
ATOM 778 N N . TYR A 1 91 ? 12.338 7.017 -8.772 1.00 76.25 91 TYR A N 1
ATOM 779 C CA . TYR A 1 91 ? 11.807 7.973 -7.808 1.00 76.25 91 TYR A CA 1
ATOM 780 C C . TYR A 1 91 ? 10.360 8.373 -8.120 1.00 76.25 91 TYR A C 1
ATOM 782 O O . TYR A 1 91 ? 9.510 8.281 -7.241 1.00 76.25 91 TYR A O 1
ATOM 790 N N . ALA A 1 92 ? 10.070 8.772 -9.361 1.00 80.00 92 ALA A N 1
ATOM 791 C CA . ALA A 1 92 ? 8.723 9.179 -9.754 1.00 80.00 92 ALA A CA 1
ATOM 792 C C . ALA A 1 92 ? 7.731 8.004 -9.712 1.00 80.00 92 ALA A C 1
ATOM 794 O O . ALA A 1 92 ? 6.586 8.177 -9.303 1.00 80.00 92 ALA A O 1
ATOM 795 N N . LEU A 1 93 ? 8.174 6.795 -10.072 1.00 76.88 93 LEU A N 1
ATOM 796 C CA . LEU A 1 93 ? 7.356 5.591 -9.941 1.00 76.88 93 LEU A CA 1
ATOM 797 C C . LEU A 1 93 ? 7.000 5.303 -8.478 1.00 76.88 93 LEU A C 1
ATOM 799 O O . LEU A 1 93 ? 5.832 5.096 -8.156 1.00 76.88 93 LEU A O 1
ATOM 803 N N . TRP A 1 94 ? 7.994 5.315 -7.590 1.00 76.69 94 TRP A N 1
ATOM 804 C CA . TRP A 1 94 ? 7.784 5.062 -6.167 1.00 76.69 94 TRP A CA 1
ATOM 805 C C . TRP A 1 94 ? 6.967 6.154 -5.485 1.00 76.69 94 TRP A C 1
ATOM 807 O O . TRP A 1 94 ? 6.173 5.841 -4.603 1.00 76.69 94 TRP A O 1
ATOM 817 N N . ASP A 1 95 ? 7.114 7.411 -5.897 1.00 80.44 95 ASP A N 1
ATOM 818 C CA . ASP A 1 95 ? 6.283 8.495 -5.381 1.00 80.44 95 ASP A CA 1
ATOM 819 C C . ASP A 1 95 ? 4.804 8.290 -5.748 1.00 80.44 95 ASP A C 1
ATOM 821 O O . ASP A 1 95 ? 3.947 8.329 -4.865 1.00 80.44 95 ASP A O 1
ATOM 825 N N . ASN A 1 96 ? 4.511 7.932 -7.004 1.00 80.44 96 ASN A N 1
ATOM 826 C CA . ASN A 1 96 ? 3.152 7.586 -7.435 1.00 80.44 96 ASN A CA 1
ATOM 827 C C . ASN A 1 96 ? 2.589 6.397 -6.646 1.00 80.44 96 ASN A C 1
ATOM 829 O O . ASN A 1 96 ? 1.464 6.446 -6.157 1.0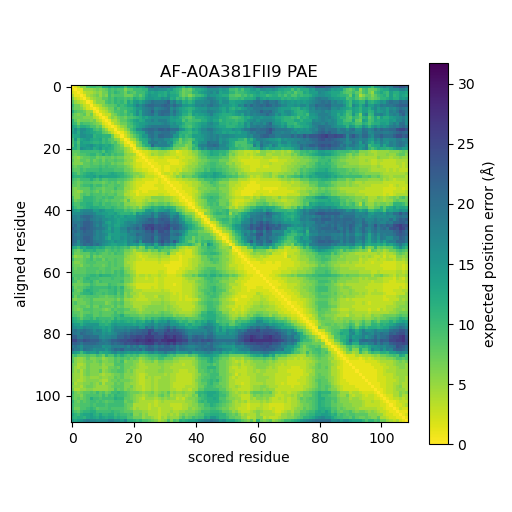0 80.44 96 ASN A O 1
ATOM 833 N N . ILE A 1 97 ? 3.394 5.346 -6.470 1.00 78.75 97 ILE A N 1
ATOM 834 C CA . ILE A 1 97 ? 3.026 4.167 -5.682 1.00 78.75 97 ILE A CA 1
ATOM 835 C C . ILE A 1 97 ? 2.679 4.551 -4.235 1.00 78.75 97 ILE A C 1
ATOM 837 O O . ILE A 1 97 ? 1.678 4.099 -3.688 1.00 78.75 97 ILE A O 1
ATOM 841 N N . ILE A 1 98 ? 3.491 5.366 -3.571 1.00 78.06 98 ILE A N 1
ATOM 842 C CA . ILE A 1 98 ? 3.272 5.697 -2.155 1.00 78.06 98 ILE A CA 1
ATOM 843 C C . ILE A 1 98 ? 2.062 6.621 -1.978 1.00 78.06 98 ILE A C 1
ATOM 845 O O . ILE A 1 98 ? 1.336 6.499 -0.989 1.00 78.06 98 ILE A O 1
ATOM 849 N N . ASN A 1 99 ? 1.851 7.535 -2.927 1.00 80.25 99 ASN A N 1
ATOM 850 C CA . ASN A 1 99 ? 0.833 8.581 -2.849 1.00 80.25 99 ASN A CA 1
ATOM 851 C C . ASN A 1 99 ? -0.509 8.198 -3.494 1.00 80.25 99 ASN A C 1
ATOM 853 O O . ASN A 1 99 ? -1.419 9.032 -3.532 1.00 80.25 99 ASN A O 1
ATOM 857 N N . GLU A 1 100 ? -0.647 6.961 -3.974 1.00 82.19 100 GLU A N 1
ATOM 858 C CA . GLU A 1 100 ? -1.874 6.468 -4.595 1.00 82.19 100 GLU A CA 1
ATOM 859 C C . GLU A 1 100 ? -3.099 6.639 -3.684 1.00 82.19 100 GLU A C 1
ATOM 861 O O . GLU A 1 100 ? -3.041 6.464 -2.459 1.00 82.19 100 GLU A O 1
ATOM 866 N N . LYS A 1 101 ? -4.240 6.979 -4.290 1.00 82.69 101 LYS A N 1
ATOM 867 C CA . LYS A 1 101 ? -5.487 7.180 -3.548 1.00 82.69 101 LYS A CA 1
ATOM 868 C C . LYS A 1 101 ? -6.156 5.844 -3.247 1.00 82.69 101 LYS A C 1
ATOM 870 O O . LYS A 1 101 ? -6.499 5.093 -4.150 1.00 82.69 101 LYS A O 1
ATOM 875 N N . ILE A 1 102 ? -6.464 5.611 -1.974 1.00 84.56 102 ILE A N 1
ATOM 876 C CA . ILE A 1 102 ? -7.248 4.447 -1.548 1.00 84.56 102 ILE A CA 1
ATOM 877 C C . ILE A 1 102 ? -8.740 4.737 -1.691 1.00 84.56 102 ILE A C 1
ATOM 879 O O . ILE A 1 102 ? -9.233 5.797 -1.291 1.00 84.56 102 ILE A O 1
ATOM 883 N N . MET A 1 103 ? -9.479 3.765 -2.222 1.00 84.88 103 MET A N 1
ATOM 884 C CA . MET A 1 103 ? -10.934 3.816 -2.228 1.00 84.88 103 MET A CA 1
ATOM 885 C C . MET A 1 103 ? -11.487 3.585 -0.818 1.00 84.88 103 MET A C 1
ATOM 887 O O . MET A 1 103 ? -11.257 2.553 -0.193 1.00 84.88 103 MET A O 1
ATOM 891 N N . ILE A 1 104 ? -12.238 4.569 -0.326 1.00 88.50 104 ILE A N 1
ATOM 892 C CA . ILE A 1 104 ? -12.903 4.546 0.983 1.00 88.50 104 ILE A CA 1
ATOM 893 C C . ILE A 1 104 ? -14.381 4.186 0.789 1.00 88.50 104 ILE A C 1
ATOM 895 O O . ILE A 1 104 ? -14.999 4.625 -0.190 1.00 88.50 104 ILE A O 1
ATOM 899 N N . ALA A 1 105 ? -14.949 3.431 1.732 1.00 86.94 105 ALA A N 1
ATOM 900 C CA . ALA A 1 105 ? -16.367 3.091 1.777 1.00 86.94 105 ALA A CA 1
ATOM 901 C C . ALA A 1 105 ? -17.254 4.339 1.657 1.00 86.94 105 ALA A C 1
ATOM 903 O O . ALA A 1 105 ? -16.970 5.399 2.227 1.00 86.94 105 ALA A O 1
ATOM 904 N N . LYS A 1 106 ? -18.344 4.217 0.894 1.00 86.44 106 LYS A N 1
ATOM 905 C CA . LYS A 1 106 ? -19.189 5.357 0.522 1.00 86.44 106 LYS A CA 1
ATOM 906 C C . LYS A 1 106 ? -19.824 6.028 1.740 1.00 86.44 106 LYS A C 1
ATOM 908 O O . LYS A 1 106 ? -19.927 7.248 1.743 1.00 86.44 106 LYS A O 1
ATOM 913 N N . GLU A 1 107 ? -20.182 5.278 2.784 1.00 85.12 107 GLU A N 1
ATOM 914 C CA . GLU A 1 107 ? -20.777 5.854 4.002 1.00 85.12 107 GLU A CA 1
ATOM 915 C C . GLU A 1 107 ? -19.817 6.805 4.748 1.00 85.12 107 GLU A C 1
ATOM 917 O O . GLU A 1 107 ? -20.233 7.694 5.500 1.00 85.12 107 GLU A O 1
ATOM 922 N N . LEU A 1 108 ? -18.510 6.654 4.524 1.00 83.69 108 LEU A N 1
ATOM 923 C CA . LEU A 1 108 ? -17.463 7.433 5.182 1.00 83.69 108 LEU A CA 1
ATOM 924 C C . LEU A 1 108 ? -16.951 8.609 4.343 1.00 83.69 108 LEU A C 1
ATOM 926 O O . LEU A 1 108 ? -16.194 9.416 4.884 1.00 83.69 108 LEU A O 1
ATOM 930 N N . LYS A 1 109 ? -17.398 8.740 3.086 1.00 76.50 109 LYS A N 1
ATOM 931 C CA . LYS A 1 109 ? -17.140 9.903 2.219 1.00 76.50 109 LYS A CA 1
ATOM 932 C C . LYS A 1 109 ? -17.993 11.097 2.611 1.00 76.50 109 LYS A C 1
ATOM 934 O O . LYS A 1 109 ? -19.214 10.914 2.806 1.00 76.50 109 LYS A O 1
#

Radius of gyration: 16.4 Å; Cα contacts (8 Å, |Δi|>4): 155; chains: 1; bounding box: 41×33×43 Å

Organism: NCBI:txid254

Sequence (109 aa):
MDVRTGNYFRRLDNSYSFRNYLSKEFFIKKNKAYQFWTFDGWWAIDGYSEHRGIDRFLYIPDKGIVGGSYDFYFKLKPKISSNDYFTVSDYALWDNIINEKIMIAKELK

Foldseek 3Di:
DDCLPDPQSLDLQRQPWDFFQFQDWDDQPNFIKTKGKTWDGDPDPDDRSQKTWIWIWMQTVVPGTFWIDTDIDDWDDDDPPDPPDPTDDSNVSVVCVSPPDIDGHPVRD